Protein AF-A0A821HET7-F1 (afdb_monomer_lite)

pLDDT: mean 74.44, std 9.3, range [47.56, 84.38]

Foldseek 3Di:
DVVVVLDDDLVVLVVLCVCLVVLVVDPPSSVVSNVCSPDPPSVVVVVVVVCVVVVVVVVVD

Structure (mmCIF, N/CA/C/O backb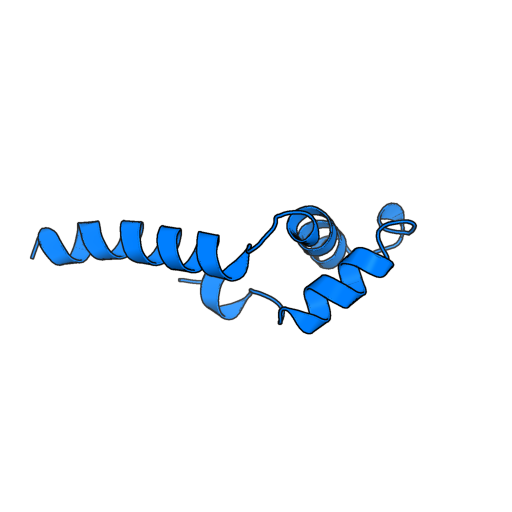one):
data_AF-A0A821HET7-F1
#
_entry.id   AF-A0A821HET7-F1
#
loop_
_atom_site.group_PDB
_atom_site.id
_atom_site.type_symbol
_atom_site.label_atom_id
_atom_site.label_alt_id
_atom_site.label_comp_id
_atom_site.label_asym_id
_atom_site.label_entity_id
_atom_site.label_seq_id
_atom_site.pdbx_PDB_ins_code
_atom_site.Cartn_x
_atom_site.Cartn_y
_atom_site.Cartn_z
_atom_site.occupancy
_atom_site.B_iso_or_equiv
_atom_site.auth_seq_id
_atom_site.auth_comp_id
_atom_site.auth_asym_id
_atom_site.auth_atom_id
_atom_site.pdbx_PDB_model_num
ATOM 1 N N . ALA A 1 1 ? -0.171 9.288 13.481 1.00 52.16 1 ALA A N 1
ATOM 2 C CA . ALA A 1 1 ? 0.177 8.012 12.826 1.00 52.16 1 ALA A CA 1
ATOM 3 C C . ALA A 1 1 ? 1.185 8.270 11.706 1.00 52.16 1 ALA A C 1
ATOM 5 O O . ALA A 1 1 ? 0.892 9.057 10.816 1.00 52.16 1 ALA A O 1
ATOM 6 N N . GLN A 1 2 ? 2.377 7.666 11.771 1.00 56.69 2 GLN A N 1
ATOM 7 C CA . GLN A 1 2 ? 3.458 7.839 10.779 1.00 56.69 2 GLN A CA 1
ATOM 8 C C . GLN A 1 2 ? 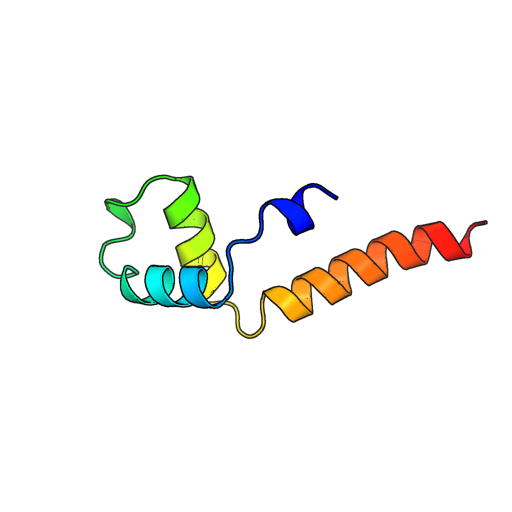3.037 7.433 9.354 1.00 56.69 2 GLN A C 1
ATOM 10 O O . GLN A 1 2 ? 3.496 8.035 8.393 1.00 56.69 2 GLN A O 1
ATOM 15 N N . LEU A 1 3 ? 2.098 6.487 9.224 1.00 58.53 3 LEU A N 1
ATOM 16 C CA . LEU A 1 3 ? 1.588 6.018 7.931 1.00 58.53 3 LEU A CA 1
ATOM 17 C C . LEU A 1 3 ? 0.865 7.095 7.113 1.00 58.53 3 LEU A C 1
ATOM 19 O O . LEU A 1 3 ? 0.978 7.086 5.897 1.00 58.53 3 LEU A O 1
ATOM 23 N N . ASP A 1 4 ? 0.146 8.021 7.749 1.00 58.34 4 ASP A N 1
ATOM 24 C CA . ASP A 1 4 ? -0.626 9.041 7.019 1.00 58.34 4 ASP A CA 1
ATOM 25 C C . ASP A 1 4 ? 0.290 10.117 6.406 1.00 58.34 4 ASP A C 1
ATOM 27 O O . ASP A 1 4 ? 0.021 10.642 5.334 1.00 58.34 4 ASP A O 1
ATOM 31 N N . LYS A 1 5 ? 1.429 10.394 7.059 1.00 61.75 5 LYS A N 1
ATOM 32 C CA . LYS A 1 5 ? 2.423 11.385 6.607 1.00 61.75 5 LYS A CA 1
ATOM 33 C C . LYS A 1 5 ? 3.419 10.840 5.582 1.00 61.75 5 LYS A C 1
ATOM 35 O O . LYS A 1 5 ? 4.056 11.627 4.894 1.00 61.75 5 LYS A O 1
ATOM 40 N N . SER A 1 6 ? 3.586 9.521 5.522 1.00 65.62 6 SER A N 1
ATOM 41 C CA . SER A 1 6 ? 4.549 8.849 4.642 1.00 65.62 6 SER A CA 1
ATOM 42 C C . SER A 1 6 ? 3.898 8.206 3.417 1.00 65.62 6 SER A C 1
ATOM 44 O O . SER A 1 6 ? 4.594 7.543 2.656 1.00 65.62 6 SER A O 1
ATOM 46 N N . LEU A 1 7 ? 2.582 8.358 3.229 1.00 71.38 7 LEU A N 1
ATOM 47 C CA . LEU A 1 7 ? 1.903 7.862 2.037 1.00 71.38 7 LEU A CA 1
ATOM 48 C C . LEU A 1 7 ? 2.193 8.788 0.846 1.00 71.38 7 LEU A C 1
ATOM 50 O O . LEU A 1 7 ? 1.797 9.954 0.890 1.00 71.38 7 LEU A O 1
ATOM 54 N N . PRO A 1 8 ? 2.854 8.293 -0.217 1.00 72.19 8 PRO A N 1
ATOM 55 C CA . PRO A 1 8 ? 3.040 9.057 -1.439 1.00 72.19 8 PRO A CA 1
ATOM 56 C C . PRO A 1 8 ? 1.693 9.304 -2.112 1.00 72.19 8 PRO A C 1
ATOM 58 O O . PRO A 1 8 ? 0.748 8.520 -1.985 1.00 72.19 8 PRO A O 1
ATOM 61 N N . THR A 1 9 ? 1.617 10.398 -2.859 1.00 78.00 9 THR A N 1
ATOM 62 C CA . THR A 1 9 ? 0.390 10.845 -3.525 1.00 78.00 9 THR A CA 1
ATOM 63 C C . THR A 1 9 ? -0.127 9.750 -4.477 1.00 78.00 9 THR A C 1
ATOM 65 O O . THR A 1 9 ? 0.675 9.030 -5.078 1.00 78.00 9 THR A O 1
ATOM 68 N N . PRO A 1 10 ? -1.448 9.593 -4.698 1.00 72.75 10 PRO A N 1
ATOM 69 C CA . PRO A 1 10 ? -1.978 8.624 -5.667 1.00 72.75 10 PRO A CA 1
ATOM 70 C C . PRO A 1 10 ? -1.389 8.763 -7.081 1.00 72.75 10 PRO A C 1
ATOM 72 O O . PRO A 1 10 ? -1.279 7.765 -7.789 1.00 72.75 10 PRO A O 1
ATOM 75 N N . GLU A 1 11 ? -0.981 9.968 -7.487 1.00 75.56 11 GLU A N 1
ATOM 76 C CA . GLU A 1 11 ? -0.267 10.193 -8.750 1.00 75.56 11 GLU A CA 1
ATOM 77 C C . GLU A 1 11 ? 1.157 9.619 -8.743 1.00 75.56 11 GLU A C 1
ATOM 79 O O . GLU A 1 11 ? 1.595 9.060 -9.746 1.00 75.56 11 GLU A O 1
ATOM 84 N N . GLU A 1 12 ? 1.867 9.696 -7.617 1.00 76.75 12 GLU A N 1
ATOM 85 C CA . GLU A 1 12 ? 3.215 9.137 -7.467 1.00 76.75 12 GLU A CA 1
ATOM 86 C C . GLU A 1 12 ? 3.182 7.611 -7.419 1.00 76.75 12 GLU A C 1
ATOM 88 O O . GLU A 1 12 ? 3.963 6.962 -8.106 1.00 76.75 12 GLU A O 1
ATOM 93 N N . LEU A 1 13 ? 2.205 7.023 -6.720 1.00 77.69 13 LEU A N 1
ATOM 94 C CA . LEU A 1 13 ? 1.962 5.576 -6.773 1.00 77.69 13 LEU A CA 1
ATOM 95 C C . LEU A 1 13 ? 1.659 5.095 -8.192 1.00 77.69 13 LEU A C 1
ATOM 97 O O . LEU A 1 13 ? 2.058 3.995 -8.565 1.00 77.69 13 LEU A O 1
ATOM 101 N N . LYS A 1 14 ? 0.962 5.910 -8.989 1.00 77.19 14 LYS A N 1
ATOM 102 C CA . LYS A 1 14 ? 0.669 5.574 -10.381 1.00 77.19 14 LYS A CA 1
ATOM 103 C C . LYS A 1 14 ? 1.944 5.553 -11.225 1.00 77.19 14 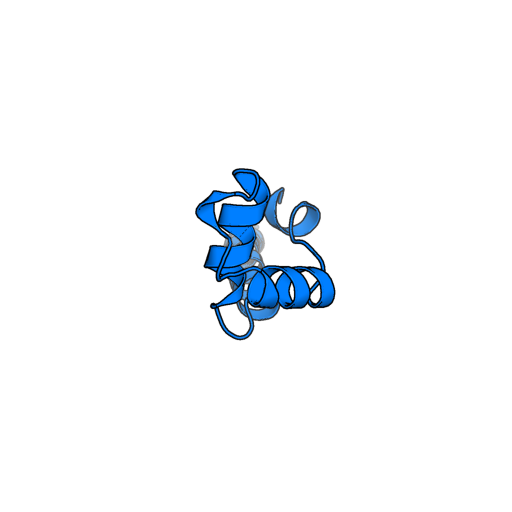LYS A C 1
ATOM 105 O O . LYS A 1 14 ? 2.149 4.582 -11.940 1.00 77.19 14 LYS A O 1
ATOM 110 N N . LYS A 1 15 ? 2.824 6.550 -11.072 1.00 79.25 15 LYS A N 1
ATOM 111 C CA . LYS A 1 15 ? 4.143 6.573 -11.731 1.00 79.25 15 LYS A CA 1
ATOM 112 C C . LYS A 1 15 ? 5.014 5.388 -11.304 1.00 79.25 15 LYS A C 1
ATOM 114 O O . LYS A 1 15 ? 5.614 4.732 -12.146 1.00 79.25 15 LYS A O 1
ATOM 119 N N . LEU A 1 16 ? 5.027 5.060 -10.012 1.00 77.56 16 LEU A N 1
ATOM 120 C CA . LEU A 1 16 ? 5.746 3.895 -9.488 1.00 77.56 16 LEU A CA 1
ATOM 121 C C . LEU A 1 16 ? 5.189 2.578 -10.043 1.00 77.56 16 LEU A C 1
ATOM 123 O O . LEU A 1 16 ? 5.956 1.666 -10.330 1.00 77.56 16 LEU A O 1
ATOM 127 N N . SER A 1 17 ? 3.874 2.483 -10.260 1.00 77.62 17 SER A N 1
ATOM 128 C CA . SER A 1 17 ? 3.257 1.324 -10.915 1.00 77.62 17 SER A CA 1
ATOM 129 C C . SER A 1 17 ? 3.673 1.171 -12.382 1.00 77.62 17 SER A C 1
ATOM 131 O O . SER A 1 17 ? 3.622 0.054 -12.896 1.00 77.62 17 SER A O 1
ATOM 133 N N . GLU A 1 18 ? 4.050 2.251 -13.069 1.00 80.31 18 GLU A N 1
ATOM 134 C CA . GLU A 1 18 ? 4.573 2.196 -14.443 1.00 80.31 18 GLU A CA 1
ATOM 135 C C . GLU A 1 18 ? 6.039 1.731 -14.465 1.00 80.31 18 GLU A C 1
ATOM 137 O O . GLU A 1 18 ? 6.442 1.010 -15.375 1.00 80.31 18 GLU A O 1
ATOM 142 N N . LEU A 1 19 ? 6.799 2.042 -13.409 1.00 77.19 19 LEU A N 1
ATOM 143 C CA . LEU A 1 19 ? 8.189 1.614 -13.186 1.00 77.19 19 LEU A CA 1
ATOM 144 C C . LEU A 1 19 ? 8.307 0.190 -12.607 1.00 77.19 19 LEU A C 1
ATOM 146 O O . LEU A 1 19 ? 9.388 -0.254 -12.233 1.00 77.19 19 LEU A O 1
ATOM 150 N N . LYS A 1 20 ? 7.199 -0.559 -12.536 1.00 73.88 20 LYS A N 1
ATOM 151 C CA . LYS A 1 20 ? 7.140 -1.899 -11.926 1.00 73.88 20 LYS A CA 1
ATOM 152 C C . LYS A 1 20 ? 8.006 -2.943 -12.643 1.00 73.88 20 LYS A C 1
ATOM 154 O O . LYS A 1 20 ? 8.379 -3.939 -12.029 1.00 73.88 20 LYS A O 1
ATOM 159 N N . ASN A 1 21 ? 8.334 -2.717 -13.916 1.00 77.56 21 ASN A N 1
ATOM 160 C CA . ASN A 1 21 ? 9.244 -3.581 -14.677 1.00 77.56 21 ASN A CA 1
ATOM 161 C C . ASN A 1 21 ? 10.700 -3.456 -14.201 1.00 77.56 21 ASN A C 1
ATOM 163 O O . ASN A 1 21 ? 11.423 -4.448 -14.207 1.00 77.56 21 ASN A O 1
ATOM 167 N N . ASP A 1 22 ? 11.082 -2.281 -13.698 1.00 81.94 22 ASP A N 1
ATOM 168 C CA . ASP A 1 22 ? 12.439 -1.953 -13.250 1.00 81.94 22 ASP A CA 1
ATOM 169 C C . ASP A 1 22 ? 12.533 -1.909 -11.718 1.00 81.94 22 ASP A C 1
ATOM 171 O O . ASP A 1 22 ? 13.428 -1.294 -11.143 1.00 81.94 22 ASP A O 1
ATOM 175 N N . ILE A 1 23 ? 11.609 -2.588 -11.022 1.00 79.12 23 ILE A N 1
ATOM 176 C CA . ILE A 1 23 ? 11.519 -2.544 -9.558 1.00 79.12 23 ILE A CA 1
ATOM 177 C C . ILE A 1 23 ? 12.832 -2.939 -8.872 1.00 79.12 23 ILE A C 1
ATOM 179 O O . ILE A 1 23 ? 13.170 -2.366 -7.848 1.00 79.12 23 ILE A O 1
ATOM 183 N N . ASN A 1 24 ? 13.618 -3.851 -9.451 1.00 80.12 24 ASN A N 1
ATOM 184 C CA . ASN A 1 24 ? 14.897 -4.285 -8.878 1.00 80.12 24 ASN A CA 1
ATOM 185 C C . ASN A 1 24 ? 16.003 -3.215 -8.935 1.00 80.12 24 ASN A C 1
ATOM 187 O O . ASN A 1 24 ? 16.999 -3.350 -8.229 1.00 80.12 24 ASN A O 1
ATOM 191 N N . GLU A 1 25 ? 15.842 -2.173 -9.754 1.00 84.00 25 GLU A N 1
ATOM 192 C CA . GLU A 1 25 ? 16.779 -1.046 -9.852 1.00 84.00 25 GLU A CA 1
ATOM 193 C C . GLU A 1 25 ? 16.336 0.164 -9.012 1.00 84.00 25 GLU A C 1
ATOM 195 O O . GLU A 1 25 ? 17.105 1.109 -8.831 1.00 84.00 25 GLU A O 1
ATOM 200 N N . LEU A 1 26 ? 15.116 0.135 -8.460 1.00 80.81 26 LEU A N 1
ATOM 201 C CA . LEU A 1 26 ? 14.592 1.210 -7.618 1.00 80.81 26 LEU A CA 1
ATOM 202 C C . LEU A 1 26 ? 15.140 1.122 -6.177 1.00 80.81 26 LEU A C 1
ATOM 204 O O . LEU A 1 26 ? 15.410 0.027 -5.677 1.00 80.81 26 LEU A O 1
ATOM 208 N N . PRO A 1 27 ? 15.253 2.256 -5.462 1.00 83.00 27 PRO A N 1
ATOM 209 C CA . PRO A 1 27 ? 15.526 2.290 -4.026 1.00 83.00 27 PRO A CA 1
ATOM 210 C C . PRO A 1 27 ? 14.487 1.506 -3.210 1.00 83.00 27 PRO A C 1
ATOM 212 O O . PRO A 1 27 ? 13.308 1.486 -3.556 1.00 83.00 27 PRO A O 1
ATOM 215 N N . ASP A 1 28 ? 14.890 0.953 -2.063 1.00 79.19 28 ASP A N 1
ATOM 216 C CA . ASP A 1 28 ? 14.055 0.109 -1.181 1.00 79.19 28 ASP A CA 1
ATOM 217 C C . ASP A 1 28 ? 12.680 0.734 -0.843 1.00 79.19 28 ASP A C 1
ATOM 219 O O . ASP A 1 28 ? 11.637 0.079 -0.898 1.00 79.19 28 ASP A O 1
ATOM 223 N N . ALA A 1 29 ? 12.651 2.050 -0.599 1.00 78.44 29 ALA A N 1
ATOM 224 C CA . ALA A 1 29 ? 11.416 2.792 -0.344 1.00 78.44 29 ALA A CA 1
ATOM 225 C C . ALA A 1 29 ? 10.471 2.813 -1.560 1.00 78.44 29 ALA A C 1
ATOM 227 O O . ALA A 1 29 ? 9.259 2.653 -1.417 1.00 78.44 29 ALA A O 1
ATOM 228 N N . GLU A 1 30 ? 11.011 2.987 -2.763 1.00 80.00 30 GLU A N 1
ATOM 229 C CA . GLU A 1 30 ? 10.235 2.995 -4.003 1.00 80.00 30 GLU A CA 1
ATOM 230 C C . GLU A 1 30 ? 9.798 1.584 -4.394 1.00 80.00 30 GLU A C 1
ATOM 232 O O . GLU A 1 30 ? 8.666 1.417 -4.843 1.00 80.00 30 GLU A O 1
ATOM 237 N N . GLN A 1 31 ? 10.620 0.561 -4.136 1.00 83.19 31 GLN A N 1
ATOM 238 C CA . GLN A 1 31 ? 10.221 -0.842 -4.287 1.00 83.19 31 GLN A CA 1
ATOM 239 C C . GLN A 1 31 ? 9.023 -1.178 -3.409 1.00 83.19 31 GLN A C 1
ATOM 241 O O . GLN A 1 31 ? 8.059 -1.786 -3.883 1.00 83.19 31 GLN A O 1
ATOM 246 N N . TYR A 1 32 ? 9.049 -0.732 -2.150 1.00 82.69 32 TYR A N 1
ATOM 247 C CA . TYR A 1 32 ? 7.923 -0.883 -1.243 1.00 82.69 32 TYR A CA 1
ATOM 248 C C . TYR A 1 32 ? 6.668 -0.258 -1.853 1.00 82.69 32 TYR A C 1
ATOM 250 O O . TYR A 1 32 ? 5.701 -0.970 -2.114 1.00 82.69 32 TYR A O 1
ATOM 258 N N . PHE A 1 33 ? 6.686 1.042 -2.167 1.00 78.62 33 PHE A N 1
ATOM 259 C CA . PHE A 1 33 ? 5.523 1.742 -2.722 1.00 78.62 33 PHE A CA 1
ATOM 260 C C . PHE A 1 33 ? 5.072 1.212 -4.087 1.00 78.62 33 PHE A C 1
ATOM 262 O O . PHE A 1 33 ? 3.870 1.167 -4.340 1.00 78.62 33 PHE A O 1
ATOM 269 N N . CYS A 1 34 ? 5.988 0.737 -4.928 1.00 81.12 34 CYS A N 1
ATOM 270 C CA . CYS A 1 34 ? 5.681 0.057 -6.181 1.00 81.12 34 CYS A CA 1
ATOM 271 C C . CYS A 1 34 ? 4.938 -1.266 -5.930 1.00 81.12 34 CYS A C 1
ATOM 273 O O . CYS A 1 34 ? 3.893 -1.512 -6.537 1.00 81.12 34 CYS A O 1
ATOM 275 N N . ALA A 1 35 ? 5.378 -2.076 -4.962 1.00 81.19 35 ALA A N 1
ATOM 276 C CA . ALA A 1 35 ? 4.662 -3.282 -4.554 1.00 81.19 35 ALA A CA 1
ATOM 277 C C . ALA A 1 35 ? 3.279 -2.958 -3.958 1.00 81.19 35 ALA A C 1
ATOM 279 O O . ALA A 1 35 ? 2.301 -3.651 -4.247 1.00 81.19 35 ALA A O 1
ATOM 280 N N . VAL A 1 36 ? 3.163 -1.876 -3.175 1.00 79.19 36 VAL A N 1
ATOM 281 C CA . VAL A 1 36 ? 1.879 -1.449 -2.594 1.00 79.19 36 VAL A CA 1
ATOM 282 C C . VAL A 1 36 ? 0.955 -0.791 -3.633 1.00 79.19 36 VAL A C 1
ATOM 284 O O . VAL A 1 36 ? -0.264 -0.814 -3.460 1.00 79.19 36 VAL A O 1
ATOM 287 N N . SER A 1 37 ? 1.496 -0.243 -4.728 1.00 78.38 37 SER A N 1
ATOM 288 C CA . SER A 1 37 ? 0.728 0.432 -5.790 1.00 78.38 37 SER A CA 1
ATOM 289 C C . SER A 1 37 ? -0.259 -0.494 -6.512 1.00 78.38 37 SER A C 1
ATOM 291 O O . SER A 1 37 ? -1.303 -0.039 -6.980 1.00 78.38 37 SER A O 1
ATOM 293 N N . ASP A 1 38 ? 0.010 -1.804 -6.517 1.00 78.06 38 ASP A N 1
ATOM 294 C CA . ASP A 1 38 ? -0.877 -2.829 -7.081 1.00 78.06 38 ASP A CA 1
ATOM 295 C C . ASP A 1 38 ? -2.204 -2.951 -6.304 1.00 78.06 38 ASP A C 1
ATOM 297 O O . ASP A 1 38 ? -3.244 -3.368 -6.827 1.00 78.06 38 ASP A O 1
ATOM 301 N N . ILE A 1 39 ? -2.207 -2.531 -5.034 1.00 79.56 39 ILE A N 1
ATOM 302 C CA . ILE A 1 39 ? -3.379 -2.600 -4.172 1.00 79.56 39 ILE A CA 1
ATOM 303 C C . ILE A 1 39 ? -4.382 -1.520 -4.580 1.00 79.56 39 ILE A C 1
ATOM 305 O O . ILE A 1 39 ? -4.269 -0.333 -4.258 1.00 79.56 39 ILE A O 1
ATOM 309 N N . LYS A 1 40 ? -5.468 -1.965 -5.215 1.00 77.56 40 LYS A N 1
ATOM 310 C CA . LYS A 1 40 ? -6.609 -1.109 -5.553 1.00 77.56 40 LYS A CA 1
ATOM 311 C C . LYS A 1 40 ? -7.112 -0.351 -4.321 1.00 77.56 40 LYS A C 1
ATOM 313 O O . LYS A 1 40 ? -7.411 -0.940 -3.279 1.00 77.56 40 LYS A O 1
ATOM 318 N N . ARG A 1 41 ? -7.284 0.966 -4.487 1.00 79.31 41 ARG A N 1
ATOM 319 C CA . ARG A 1 41 ? -7.818 1.890 -3.468 1.00 79.31 41 ARG A CA 1
ATOM 320 C C . ARG A 1 41 ? -7.004 1.905 -2.163 1.00 79.31 41 ARG A C 1
ATOM 322 O O . ARG A 1 41 ? -7.587 2.095 -1.096 1.00 79.31 41 ARG A O 1
ATOM 329 N N . LEU A 1 42 ? -5.680 1.739 -2.238 1.00 79.44 42 LEU A N 1
ATOM 330 C CA . LEU A 1 42 ? -4.776 1.698 -1.080 1.00 79.44 42 LEU A CA 1
ATOM 331 C C . LEU A 1 42 ? -5.048 2.806 -0.047 1.00 79.44 42 LEU A C 1
ATOM 333 O O . LEU A 1 42 ? -5.275 2.508 1.122 1.00 79.44 42 LEU A O 1
ATOM 337 N N . HIS A 1 43 ? -5.131 4.063 -0.493 1.00 77.69 43 HIS A N 1
ATOM 338 C CA . HIS A 1 43 ? -5.415 5.217 0.368 1.00 77.69 43 HIS A CA 1
ATOM 339 C C . HIS A 1 43 ? -6.723 5.070 1.157 1.00 77.69 43 HIS A C 1
ATOM 341 O O . HIS A 1 43 ? -6.757 5.304 2.361 1.00 77.69 43 HIS A O 1
ATOM 347 N N . GLN A 1 44 ? -7.803 4.639 0.498 1.00 82.62 44 GLN A N 1
ATOM 348 C CA . GLN A 1 44 ? -9.099 4.433 1.154 1.00 82.62 44 GLN A CA 1
ATOM 349 C C . GLN A 1 44 ? -9.021 3.296 2.174 1.00 82.62 44 GLN A C 1
ATOM 351 O O . GLN A 1 44 ? -9.547 3.416 3.277 1.00 82.62 44 GLN A O 1
ATOM 356 N N . ARG A 1 45 ? -8.326 2.203 1.836 1.00 84.38 45 ARG A N 1
ATOM 357 C CA . ARG A 1 45 ? -8.148 1.063 2.744 1.00 84.38 45 ARG A CA 1
ATOM 358 C C . ARG A 1 45 ? -7.328 1.440 3.976 1.00 84.38 45 ARG A C 1
ATOM 360 O O . ARG A 1 45 ? -7.728 1.073 5.075 1.00 84.38 45 ARG A O 1
ATOM 367 N N . ILE A 1 46 ? -6.239 2.195 3.811 1.00 80.25 46 ILE A N 1
ATOM 368 C CA . ILE A 1 46 ? -5.419 2.666 4.936 1.00 80.25 46 ILE A CA 1
ATOM 369 C C . ILE A 1 46 ? -6.192 3.671 5.784 1.00 80.25 46 ILE A C 1
ATOM 371 O O . ILE A 1 46 ? -6.196 3.532 7.002 1.00 80.25 46 ILE A O 1
ATOM 375 N N . LYS A 1 47 ? -6.927 4.608 5.174 1.00 79.81 47 LYS A N 1
ATOM 376 C CA . LYS A 1 47 ? -7.776 5.552 5.911 1.00 79.81 47 LYS A CA 1
ATOM 377 C C . LYS A 1 47 ? -8.824 4.835 6.765 1.00 79.81 47 LYS A C 1
ATOM 379 O O . LYS A 1 47 ? -9.010 5.190 7.922 1.00 79.81 47 LYS A O 1
ATOM 384 N N . ILE A 1 48 ? -9.468 3.796 6.228 1.00 83.62 48 ILE A N 1
ATOM 385 C CA . ILE A 1 48 ? -10.420 2.963 6.982 1.00 83.62 48 ILE A CA 1
ATOM 386 C C . ILE A 1 48 ? -9.712 2.195 8.106 1.00 83.62 48 ILE A C 1
ATOM 388 O O . ILE A 1 48 ? -10.256 2.084 9.200 1.00 83.62 48 ILE A O 1
ATOM 392 N N . LEU A 1 49 ? -8.513 1.662 7.858 1.00 82.62 49 LEU A N 1
ATOM 393 C CA . LEU A 1 49 ? -7.747 0.915 8.857 1.00 82.62 49 LEU A CA 1
ATOM 394 C C . LEU A 1 49 ? -7.281 1.816 10.012 1.00 82.62 49 LEU A C 1
ATOM 396 O O . LEU A 1 49 ? -7.439 1.448 11.174 1.00 82.62 49 LEU A O 1
ATOM 400 N N . LEU A 1 50 ? -6.777 3.011 9.690 1.00 78.44 50 LEU A N 1
ATOM 401 C CA . LEU A 1 50 ? -6.428 4.059 10.649 1.00 78.44 50 LEU A CA 1
ATOM 402 C C . LEU A 1 50 ? -7.651 4.481 11.454 1.00 78.44 50 LEU A C 1
ATOM 404 O O . LEU A 1 50 ? -7.598 4.466 12.680 1.00 78.44 50 LEU A O 1
ATOM 408 N N . PHE A 1 51 ? -8.763 4.768 10.769 1.00 80.81 51 PHE A N 1
ATOM 409 C CA . PHE A 1 51 ? -10.019 5.115 11.422 1.00 80.81 51 PHE A CA 1
ATOM 410 C C . PHE A 1 51 ? -10.469 4.004 12.364 1.00 80.81 51 PHE A C 1
ATOM 412 O O . PHE A 1 51 ? -10.759 4.282 13.510 1.00 80.81 51 PHE A O 1
ATOM 419 N N . LYS A 1 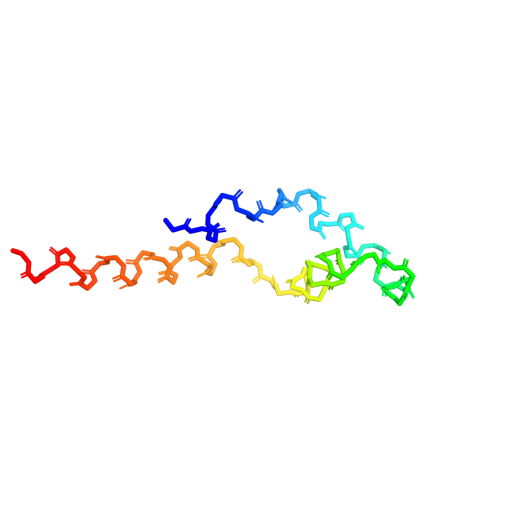52 ? -10.459 2.735 11.944 1.00 80.50 52 LYS A N 1
ATOM 420 C CA . LYS A 1 52 ? -10.847 1.607 12.802 1.00 80.50 52 LYS A CA 1
ATOM 421 C C . LYS A 1 52 ? -9.952 1.463 14.038 1.00 80.50 52 LYS A C 1
ATOM 423 O O . LYS A 1 52 ? -10.453 1.090 15.095 1.00 80.50 52 LYS A O 1
ATOM 428 N N . SER A 1 53 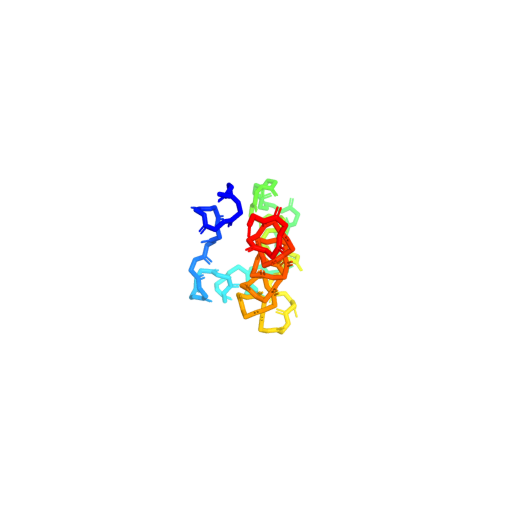? -8.650 1.719 13.906 1.00 75.00 53 SER A N 1
ATOM 429 C CA . SER A 1 53 ? -7.710 1.670 15.030 1.00 75.00 53 SER A CA 1
ATOM 430 C C . SER A 1 53 ? -7.966 2.804 16.021 1.00 75.00 53 SER A C 1
ATOM 432 O O . SER A 1 53 ? -8.101 2.546 17.209 1.00 75.00 53 SER A O 1
ATOM 434 N N . GLN A 1 54 ? -8.101 4.037 15.527 1.00 71.88 54 GLN A N 1
ATOM 435 C CA . GLN A 1 54 ? -8.388 5.214 16.355 1.00 71.88 54 GLN A CA 1
ATOM 436 C C . GLN A 1 54 ? -9.799 5.176 16.951 1.00 71.88 54 GLN A C 1
ATOM 438 O O . GLN A 1 54 ? -10.011 5.611 18.072 1.00 71.88 54 GLN A O 1
ATOM 443 N N . TYR A 1 55 ? -10.765 4.620 16.220 1.00 67.81 55 TYR A N 1
ATOM 444 C CA . TYR A 1 55 ? -12.156 4.511 16.650 1.00 67.81 55 TYR A CA 1
ATOM 445 C C . TYR A 1 55 ? -12.326 3.568 17.842 1.00 67.81 55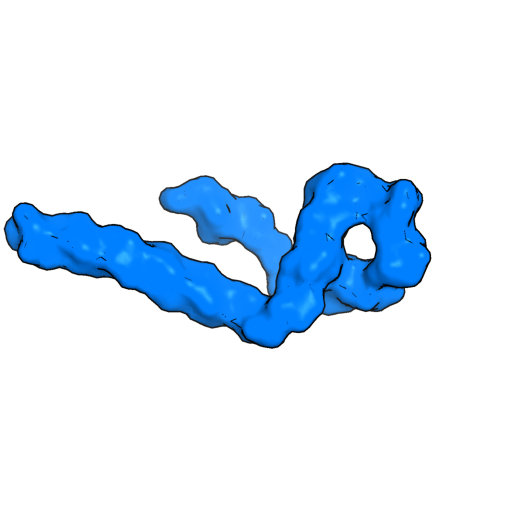 TYR A C 1
ATOM 447 O O . TYR A 1 55 ? -13.221 3.783 18.649 1.00 67.81 55 TYR A O 1
ATOM 455 N N . LYS A 1 56 ? -11.475 2.540 17.976 1.00 60.09 56 LYS A N 1
ATOM 456 C CA . LYS A 1 56 ? -11.434 1.738 19.205 1.00 60.09 56 LYS A CA 1
ATOM 457 C C . LYS A 1 56 ? -10.970 2.573 20.398 1.00 60.09 56 LYS A C 1
ATOM 459 O O . LYS A 1 56 ? -11.668 2.591 21.399 1.00 60.09 56 LYS A O 1
ATOM 464 N N . GLU A 1 57 ? -9.875 3.315 20.243 1.00 57.97 57 GLU A N 1
ATOM 465 C CA . GLU A 1 57 ? -9.358 4.210 21.290 1.00 57.97 57 GLU A CA 1
ATOM 466 C C . GLU A 1 57 ? -10.393 5.261 21.721 1.00 57.97 57 GLU A C 1
ATOM 468 O O . GLU A 1 57 ? -10.598 5.456 22.910 1.00 57.97 57 GLU A O 1
ATOM 473 N N . SER A 1 58 ? -11.117 5.877 20.781 1.00 55.12 58 SER A N 1
ATOM 474 C CA . SER A 1 58 ? -12.116 6.911 21.102 1.00 55.12 58 SER A CA 1
ATOM 475 C C . SER A 1 58 ? -13.434 6.397 21.698 1.00 55.12 58 SER A C 1
ATOM 477 O O . SER A 1 58 ? -14.235 7.212 22.140 1.00 55.12 58 SER A O 1
ATOM 479 N N . LEU A 1 59 ? -13.717 5.090 21.657 1.00 57.72 59 LEU A N 1
ATOM 480 C CA . LEU A 1 59 ? -14.907 4.503 22.299 1.00 57.72 59 LEU A CA 1
ATOM 481 C C . LEU A 1 59 ? -14.640 4.046 23.739 1.00 57.72 59 LEU A C 1
ATOM 483 O O . LEU A 1 59 ? -15.586 3.704 24.447 1.00 57.72 59 LEU A O 1
ATOM 487 N N . GLU A 1 60 ? -13.371 3.994 24.140 1.00 54.22 60 GLU A N 1
ATOM 488 C CA . GLU A 1 60 ? -12.931 3.585 25.475 1.00 54.22 60 GLU A CA 1
ATOM 489 C C . GLU A 1 60 ? -12.675 4.797 26.408 1.00 54.22 60 GLU A C 1
ATOM 491 O O . GLU A 1 60 ? -12.237 4.595 27.541 1.00 54.22 60 GLU A O 1
ATOM 496 N N . GLU A 1 61 ? -13.003 6.026 25.968 1.00 47.56 61 GLU A N 1
ATOM 497 C CA . GLU A 1 61 ? -13.040 7.272 26.770 1.00 47.56 61 GLU A CA 1
ATOM 498 C C . GLU A 1 61 ? -14.464 7.698 27.168 1.00 47.56 61 GLU A C 1
ATOM 500 O O . GLU A 1 61 ? -15.375 7.670 26.305 1.00 47.56 61 GLU A O 1
#

Sequence (61 aa):
AQLDKSLPTPEELKKLSELKNDINELPDAEQYFCAVSDIKRLHQRIKILLFKSQYKESLEE

Secondary structure (DSSP, 8-state):
-HHHHSPPPHHHHHHHHHGGGGGGGS-HHHHHHHHHHTSTTHHHHHHHHHHHHHHHHHH--

Radius of gyration: 14.24 Å; chains: 1; bounding box: 32×16×41 Å

Organism: NCBI:txid392030

InterPro domains:
  IPR015425 Formin, FH2 domain [PF02181] (2-61)
  IPR015425 Formin, FH2 domain [PS51444] (1-61)
  IPR042201 Formin, FH2 domain superfamily [G3DSA:1.20.58.2220] (1-61)